Protein AF-A0A837FBS1-F1 (afdb_monomer_lite)

Radius of gyration: 16.3 Å; chains: 1; bounding box: 38×22×44 Å

Sequence (78 aa):
MPELTDFAISYCALTEHVLLHAKFTDTMASVPSWPSVQFPDQTICLSRRQAENLLHELKKAVDYIDAGIEHPSIKFID

Organism: NCBI:txid1296536

Structure (mmCIF, N/CA/C/O backbone):
data_AF-A0A837FBS1-F1
#
_entry.id   AF-A0A837FBS1-F1
#
loop_
_atom_site.group_PDB
_atom_site.id
_atom_site.type_symbol
_atom_site.label_atom_id
_atom_site.label_alt_id
_atom_site.label_comp_id
_atom_site.label_asym_id
_atom_site.label_entity_id
_atom_site.label_seq_id
_atom_site.pdbx_PDB_ins_code
_atom_site.Cartn_x
_atom_site.Cartn_y
_atom_site.Cartn_z
_atom_site.occupancy
_atom_site.B_iso_or_equiv
_atom_site.auth_seq_id
_atom_site.auth_comp_id
_atom_site.auth_asym_id
_atom_site.auth_atom_id
_atom_site.pdbx_PDB_model_num
ATOM 1 N N . MET A 1 1 ? 15.884 2.687 -9.361 1.00 80.94 1 MET A N 1
ATOM 2 C CA . MET A 1 1 ? 14.630 3.283 -8.827 1.00 80.94 1 MET A CA 1
ATOM 3 C C . MET A 1 1 ? 14.080 2.301 -7.807 1.00 80.94 1 MET A C 1
ATOM 5 O O . MET A 1 1 ? 14.240 1.114 -8.057 1.00 80.94 1 MET A O 1
ATOM 9 N N . PRO A 1 2 ? 13.506 2.726 -6.667 1.00 85.06 2 PRO A N 1
ATOM 10 C CA . PRO A 1 2 ? 12.901 1.771 -5.747 1.00 85.06 2 PRO A CA 1
ATOM 11 C C . PRO A 1 2 ? 11.672 1.138 -6.404 1.00 85.06 2 PRO A C 1
ATOM 13 O O . PRO A 1 2 ? 10.725 1.835 -6.761 1.00 85.06 2 PRO A O 1
ATOM 16 N N . GLU A 1 3 ? 11.696 -0.176 -6.562 1.00 88.56 3 GLU A N 1
ATOM 17 C CA . GLU A 1 3 ? 10.571 -0.985 -7.017 1.00 88.56 3 GLU A CA 1
ATOM 18 C C . GLU A 1 3 ? 10.019 -1.770 -5.835 1.00 88.56 3 GLU A C 1
ATOM 20 O O . GLU A 1 3 ? 10.777 -2.407 -5.102 1.00 88.56 3 GLU A O 1
ATOM 25 N N . LEU A 1 4 ? 8.703 -1.690 -5.628 1.00 90.62 4 LEU A N 1
ATOM 26 C CA . LEU A 1 4 ? 8.017 -2.437 -4.580 1.00 90.62 4 LEU A CA 1
ATOM 27 C C . LEU A 1 4 ? 8.058 -3.930 -4.927 1.00 90.62 4 LEU A C 1
ATOM 29 O O . LEU A 1 4 ? 7.489 -4.339 -5.934 1.00 90.62 4 LEU A O 1
ATOM 33 N N . THR A 1 5 ? 8.703 -4.741 -4.091 1.00 91.12 5 THR A N 1
ATOM 34 C CA . THR A 1 5 ? 8.835 -6.191 -4.319 1.00 91.12 5 THR A CA 1
ATOM 35 C C . THR A 1 5 ? 7.874 -7.017 -3.487 1.00 91.12 5 THR A C 1
ATOM 37 O O . THR A 1 5 ? 7.454 -8.092 -3.906 1.00 91.12 5 THR A O 1
ATOM 40 N N . ASP A 1 6 ? 7.547 -6.531 -2.296 1.00 92.81 6 ASP A N 1
ATOM 41 C CA . ASP A 1 6 ? 6.715 -7.232 -1.332 1.00 92.81 6 ASP A CA 1
ATOM 42 C C . ASP A 1 6 ? 6.020 -6.213 -0.429 1.00 92.81 6 ASP A C 1
ATOM 44 O O . ASP A 1 6 ? 6.559 -5.136 -0.144 1.00 92.81 6 ASP A O 1
ATOM 48 N N . PHE A 1 7 ? 4.825 -6.557 0.038 1.00 94.38 7 PHE A N 1
ATOM 49 C CA . PHE A 1 7 ? 4.143 -5.781 1.057 1.00 94.38 7 PHE A CA 1
ATOM 50 C C . PHE A 1 7 ? 3.294 -6.660 1.973 1.00 94.38 7 PHE A C 1
ATOM 52 O O . PHE A 1 7 ? 2.695 -7.649 1.558 1.00 94.38 7 PHE A O 1
ATOM 59 N N . ALA A 1 8 ? 3.201 -6.257 3.237 1.00 96.00 8 ALA A N 1
ATOM 60 C CA . ALA A 1 8 ? 2.357 -6.890 4.239 1.00 96.00 8 ALA A CA 1
ATOM 61 C C . ALA A 1 8 ? 1.486 -5.847 4.937 1.00 96.00 8 ALA A C 1
ATOM 63 O O . ALA A 1 8 ? 1.893 -4.700 5.127 1.00 96.00 8 ALA A O 1
ATOM 64 N N . ILE A 1 9 ? 0.286 -6.258 5.343 1.00 96.12 9 ILE A N 1
ATOM 65 C CA . ILE A 1 9 ? -0.675 -5.387 6.015 1.00 96.12 9 ILE A CA 1
ATOM 66 C C . ILE A 1 9 ? -1.004 -5.962 7.388 1.00 96.12 9 ILE A C 1
ATOM 68 O O . ILE A 1 9 ? -1.394 -7.121 7.508 1.00 96.12 9 ILE A O 1
ATOM 72 N N . SER A 1 10 ? -0.895 -5.119 8.410 1.00 96.62 10 SER A N 1
ATOM 73 C CA . SER A 1 10 ? -1.396 -5.381 9.761 1.00 96.62 10 SER A CA 1
ATOM 74 C C . SER A 1 10 ? -2.436 -4.326 10.139 1.00 96.62 10 SER A C 1
ATOM 76 O O . SER A 1 10 ? -2.456 -3.238 9.565 1.00 96.62 10 SER A O 1
ATOM 78 N N . TYR A 1 11 ? -3.310 -4.609 11.106 1.00 96.31 11 TYR A N 1
ATOM 79 C CA . TYR A 1 11 ? -4.328 -3.647 11.538 1.00 96.31 11 TYR A CA 1
ATOM 80 C C . TYR A 1 11 ? -4.605 -3.717 13.040 1.00 96.31 11 TYR A C 1
ATOM 82 O O . TYR A 1 11 ? -4.433 -4.752 13.681 1.00 96.31 11 TYR A O 1
ATOM 90 N N . CYS A 1 12 ? -5.072 -2.599 13.593 1.00 95.06 12 CYS A N 1
ATOM 91 C CA . CYS A 1 12 ? -5.521 -2.481 14.972 1.00 95.06 12 CYS A CA 1
ATOM 92 C C . CYS A 1 12 ? -6.911 -1.842 14.996 1.00 95.06 12 CYS A C 1
ATOM 94 O O . CYS A 1 12 ? -7.063 -0.657 14.705 1.00 95.06 12 CYS A O 1
ATOM 96 N N . ALA A 1 13 ? -7.930 -2.623 15.363 1.00 95.38 13 ALA A N 1
ATOM 97 C CA . ALA A 1 13 ? -9.304 -2.131 15.449 1.00 95.38 13 ALA A CA 1
ATOM 98 C C . ALA A 1 13 ? -9.496 -1.132 16.600 1.00 95.38 13 ALA A C 1
ATOM 100 O O . ALA A 1 13 ? -10.268 -0.193 16.463 1.00 95.38 13 ALA A O 1
ATOM 101 N N . LEU A 1 14 ? -8.766 -1.303 17.710 1.00 95.94 14 LEU A N 1
ATOM 102 C CA . LEU A 1 14 ? -8.881 -0.427 18.880 1.00 95.94 14 LEU A CA 1
ATOM 103 C C . LEU A 1 14 ? -8.443 1.007 18.574 1.00 95.94 14 LEU A C 1
ATOM 105 O O . LEU A 1 14 ? -9.053 1.955 19.055 1.00 95.94 14 LEU A O 1
ATOM 109 N N . THR A 1 15 ? -7.369 1.161 17.799 1.00 93.88 15 THR A N 1
ATOM 110 C CA . THR A 1 15 ? -6.847 2.477 17.423 1.00 93.88 15 THR A CA 1
ATOM 111 C C . THR A 1 15 ? -7.329 2.922 16.047 1.00 93.88 15 THR A C 1
ATOM 113 O O . THR A 1 15 ? -7.032 4.042 15.662 1.00 93.88 15 THR A O 1
ATOM 116 N N . GLU A 1 16 ? -8.040 2.073 15.303 1.00 97.00 16 GLU A N 1
ATOM 117 C CA . GLU A 1 16 ? -8.474 2.312 13.919 1.00 97.00 16 GLU A CA 1
ATOM 118 C C . GLU A 1 16 ? -7.321 2.626 12.949 1.00 97.00 16 GLU A C 1
ATOM 120 O O . GLU A 1 16 ? -7.423 3.512 12.098 1.00 97.00 16 GLU A O 1
ATOM 125 N N . HIS A 1 17 ? -6.212 1.891 13.067 1.00 97.75 17 HIS A N 1
ATOM 126 C CA . HIS A 1 17 ? -5.046 2.054 12.195 1.00 97.75 17 HIS A CA 1
ATOM 127 C C . HIS A 1 17 ? -4.732 0.798 11.381 1.00 97.75 17 HIS A C 1
ATOM 129 O O . HIS A 1 17 ? -4.947 -0.335 11.818 1.00 97.75 17 HIS A O 1
ATOM 135 N N . VAL A 1 18 ? -4.165 1.035 10.204 1.00 96.75 18 VAL A N 1
ATOM 136 C CA . VA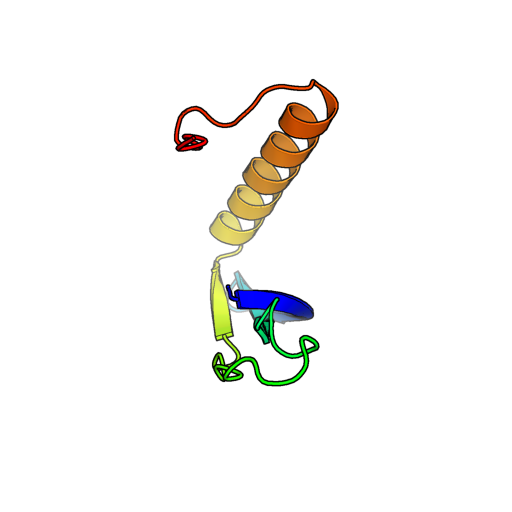L A 1 18 ? -3.594 0.056 9.285 1.00 96.75 18 VAL A CA 1
ATOM 137 C C . VAL A 1 18 ? -2.097 0.332 9.174 1.00 96.75 18 VAL A C 1
ATOM 139 O O . VAL A 1 18 ? -1.6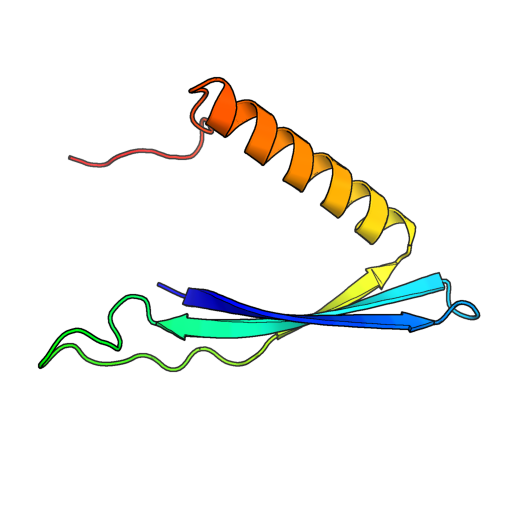76 1.474 9.012 1.00 96.75 18 VAL A O 1
ATOM 142 N N . LEU A 1 19 ? -1.292 -0.716 9.268 1.00 96.62 19 LEU A N 1
ATOM 143 C CA . LEU A 1 19 ? 0.148 -0.680 9.062 1.00 96.62 19 LEU A CA 1
ATOM 144 C C . LEU A 1 19 ? 0.453 -1.354 7.727 1.00 96.62 19 LEU A C 1
ATOM 146 O O . LEU A 1 19 ? 0.144 -2.531 7.549 1.00 96.62 19 LEU A O 1
ATOM 150 N N . LEU A 1 20 ? 1.050 -0.606 6.805 1.00 95.88 20 LEU A N 1
ATOM 151 C CA . LEU A 1 20 ? 1.583 -1.107 5.545 1.00 95.88 20 LEU A CA 1
ATOM 152 C C . LEU A 1 20 ? 3.095 -1.256 5.684 1.00 95.88 20 LEU A C 1
ATOM 154 O O . LEU A 1 20 ? 3.803 -0.269 5.868 1.00 95.88 20 LEU A O 1
ATOM 158 N N . HIS A 1 21 ? 3.582 -2.481 5.579 1.00 95.69 21 HIS A N 1
ATOM 159 C CA . HIS A 1 21 ? 5.001 -2.791 5.503 1.00 95.69 21 HIS A CA 1
ATOM 160 C C . HIS A 1 21 ? 5.347 -3.005 4.034 1.00 95.69 21 HIS A C 1
ATOM 162 O O . HIS A 1 21 ? 4.778 -3.893 3.413 1.00 95.69 21 HIS A O 1
ATOM 168 N N . ALA A 1 22 ? 6.239 -2.195 3.481 1.00 95.38 22 ALA A N 1
ATOM 169 C CA . ALA A 1 22 ? 6.630 -2.213 2.079 1.00 95.38 22 ALA A CA 1
ATOM 170 C C . ALA A 1 22 ? 8.133 -2.472 1.962 1.00 95.38 22 ALA A C 1
ATOM 172 O O . ALA A 1 22 ? 8.932 -1.806 2.626 1.00 95.38 22 ALA A O 1
ATOM 173 N N . LYS A 1 23 ? 8.504 -3.425 1.108 1.00 93.38 23 LYS A N 1
ATOM 174 C CA . LYS A 1 23 ? 9.896 -3.742 0.789 1.00 93.38 23 LYS A CA 1
ATOM 175 C C . LYS A 1 23 ? 10.224 -3.298 -0.618 1.00 93.38 23 LYS A C 1
ATOM 177 O O . LYS A 1 23 ? 9.408 -3.446 -1.529 1.00 93.38 23 LYS A O 1
ATOM 182 N N . PHE A 1 24 ? 11.436 -2.791 -0.790 1.00 91.50 24 PHE A N 1
ATOM 183 C CA . PHE A 1 24 ? 11.881 -2.249 -2.062 1.00 91.50 24 PHE A CA 1
ATOM 184 C C . PHE A 1 24 ? 13.175 -2.904 -2.518 1.00 91.50 24 PHE A C 1
ATOM 186 O O . PHE A 1 24 ? 14.060 -3.197 -1.719 1.00 91.50 24 PHE A O 1
ATOM 193 N N . THR A 1 25 ? 13.301 -3.083 -3.827 1.00 89.06 25 THR A N 1
ATOM 194 C CA . THR A 1 25 ? 14.578 -3.379 -4.475 1.00 89.06 25 THR A CA 1
ATOM 195 C C . THR A 1 25 ? 14.945 -2.259 -5.434 1.00 89.06 25 THR A C 1
ATOM 197 O O . THR A 1 25 ? 14.102 -1.447 -5.814 1.00 89.06 25 THR A O 1
ATOM 200 N N . ASP A 1 26 ? 16.206 -2.200 -5.839 1.00 85.06 26 ASP A N 1
ATOM 201 C CA . ASP A 1 26 ? 16.589 -1.361 -6.966 1.00 85.06 26 ASP A CA 1
ATOM 202 C C . ASP A 1 26 ? 16.227 -2.063 -8.273 1.00 85.06 26 ASP A C 1
ATOM 204 O O . ASP A 1 26 ? 16.687 -3.177 -8.524 1.00 85.06 26 ASP A O 1
ATOM 208 N N . THR A 1 27 ? 15.454 -1.392 -9.128 1.00 83.56 27 THR A N 1
ATOM 209 C CA . THR A 1 27 ? 15.118 -1.857 -10.486 1.00 83.56 27 THR A CA 1
ATOM 210 C C . THR A 1 27 ? 16.344 -2.297 -11.290 1.00 83.56 27 THR A C 1
ATOM 212 O O . THR A 1 27 ? 16.237 -3.139 -12.174 1.00 83.56 27 THR A O 1
ATOM 215 N N . MET A 1 28 ? 17.516 -1.714 -11.011 1.00 83.38 28 MET A N 1
ATOM 216 C CA . MET A 1 28 ? 18.764 -2.020 -11.718 1.00 83.38 28 MET A CA 1
ATOM 217 C C . MET A 1 28 ? 19.655 -3.038 -10.987 1.00 83.38 28 MET A C 1
ATOM 219 O O . MET A 1 28 ? 20.743 -3.341 -11.468 1.00 83.38 28 MET A O 1
ATOM 223 N N . ALA A 1 29 ? 19.215 -3.603 -9.854 1.00 77.94 29 ALA A N 1
ATOM 224 C CA . ALA A 1 29 ? 20.012 -4.547 -9.061 1.00 77.94 29 ALA A CA 1
ATOM 225 C C . ALA A 1 29 ? 20.369 -5.842 -9.813 1.00 77.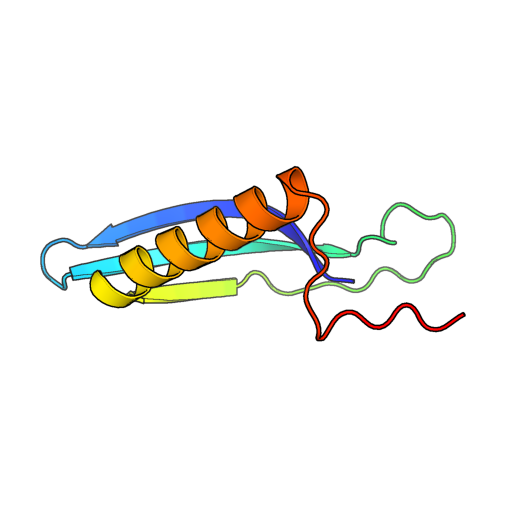94 29 ALA A C 1
ATOM 227 O O . ALA A 1 29 ? 21.342 -6.505 -9.462 1.00 77.94 29 ALA A O 1
ATOM 228 N N . SER A 1 30 ? 19.591 -6.218 -10.831 1.00 76.50 30 SER A N 1
ATOM 229 C CA . SER A 1 30 ? 19.829 -7.405 -11.660 1.00 76.50 30 SER A CA 1
ATOM 230 C C . SER A 1 30 ? 20.739 -7.145 -12.869 1.00 76.50 30 SER A C 1
ATOM 232 O O . SER A 1 30 ? 21.110 -8.095 -13.561 1.00 76.50 30 SER A O 1
ATOM 234 N N . VAL A 1 31 ? 21.116 -5.887 -13.136 1.00 82.75 31 VAL A N 1
ATOM 235 C CA . VAL A 1 31 ? 21.946 -5.509 -14.288 1.00 82.75 31 VAL A CA 1
ATOM 236 C C . VAL A 1 31 ? 23.431 -5.713 -13.952 1.00 82.75 31 VAL A C 1
ATOM 238 O O . VAL A 1 31 ? 23.940 -5.086 -13.019 1.00 82.75 31 VAL A O 1
ATOM 241 N N . PRO A 1 32 ? 24.168 -6.550 -14.709 1.00 80.19 32 PRO A N 1
ATOM 242 C CA . PRO A 1 32 ? 25.592 -6.766 -14.473 1.00 80.19 32 PRO A CA 1
ATOM 243 C C . PRO A 1 32 ? 26.385 -5.454 -14.515 1.00 80.19 32 PRO A C 1
ATOM 245 O O . PRO A 1 32 ? 26.205 -4.642 -15.421 1.00 80.19 32 PRO A O 1
ATOM 248 N N . SER A 1 33 ? 27.293 -5.270 -13.554 1.00 83.62 33 SER A N 1
ATOM 249 C CA . SER A 1 33 ? 28.151 -4.079 -13.415 1.00 83.62 33 SER A CA 1
ATOM 250 C C . SER A 1 33 ? 27.425 -2.767 -13.082 1.00 83.62 33 SER A C 1
ATOM 252 O O . SER A 1 33 ? 28.081 -1.725 -13.016 1.00 83.62 33 SER A O 1
ATOM 254 N N . TRP A 1 34 ? 26.111 -2.790 -12.830 1.00 81.56 34 TRP A N 1
ATOM 255 C CA . TRP A 1 34 ? 25.392 -1.625 -12.321 1.00 81.56 34 TRP A CA 1
ATOM 256 C C . TRP A 1 34 ? 25.520 -1.539 -10.792 1.00 81.56 34 TRP A C 1
ATOM 258 O O . TRP A 1 34 ? 25.374 -2.557 -10.110 1.00 81.56 34 TRP A O 1
ATOM 268 N N . PRO A 1 35 ? 25.798 -0.358 -10.213 1.00 77.88 35 PRO A N 1
ATOM 269 C CA . PRO A 1 35 ? 25.847 -0.214 -8.765 1.00 77.88 35 PRO A CA 1
ATOM 270 C C . PRO A 1 35 ? 24.445 -0.408 -8.176 1.00 77.88 35 PRO A C 1
ATOM 272 O O . PRO A 1 35 ? 23.542 0.383 -8.441 1.00 77.88 35 PRO A O 1
ATOM 275 N N . SER A 1 36 ? 24.260 -1.450 -7.366 1.00 78.25 36 SER A N 1
ATOM 276 C CA . SER A 1 36 ? 22.998 -1.687 -6.663 1.00 78.25 36 SER A CA 1
ATOM 277 C C . SER A 1 36 ? 22.842 -0.707 -5.500 1.00 78.25 36 SER A C 1
ATOM 279 O O . SER A 1 36 ? 23.700 -0.668 -4.611 1.00 78.25 36 SER A O 1
ATOM 281 N N . VAL A 1 37 ? 21.737 0.035 -5.457 1.00 84.94 37 VAL A N 1
ATOM 282 C CA . VAL A 1 37 ? 21.380 0.866 -4.300 1.00 84.94 37 VAL A CA 1
ATOM 283 C C . VAL A 1 37 ? 20.469 0.076 -3.361 1.00 84.94 37 VAL A C 1
ATOM 285 O O . VAL A 1 37 ? 19.488 -0.519 -3.792 1.00 84.94 37 VAL A O 1
ATOM 288 N N . GLN A 1 38 ? 20.768 0.066 -2.059 1.00 81.69 38 GLN A N 1
ATOM 289 C CA . GLN A 1 38 ? 19.833 -0.485 -1.075 1.00 81.69 38 GLN A CA 1
ATOM 290 C C . GLN A 1 38 ? 18.791 0.564 -0.698 1.00 81.69 38 GLN A C 1
ATOM 292 O O . GLN A 1 38 ? 19.134 1.682 -0.308 1.00 81.69 38 GLN A O 1
ATOM 297 N N . PHE A 1 39 ? 17.520 0.182 -0.779 1.00 86.00 39 PHE A N 1
ATOM 298 C CA . PHE A 1 39 ? 16.406 0.982 -0.291 1.00 86.00 39 PHE A CA 1
ATOM 299 C C . PHE A 1 39 ? 15.916 0.390 1.033 1.00 86.00 39 PHE A C 1
ATOM 301 O O . PHE A 1 39 ? 15.703 -0.819 1.103 1.00 86.00 39 PHE A O 1
ATOM 308 N N . PRO A 1 40 ? 15.767 1.197 2.096 1.00 88.25 40 PRO A N 1
ATOM 309 C CA . PRO A 1 40 ? 15.269 0.690 3.364 1.00 88.25 40 PRO A CA 1
ATOM 310 C C . PRO A 1 40 ? 13.792 0.309 3.247 1.00 88.25 40 PRO A C 1
ATOM 312 O O . PRO A 1 40 ? 13.003 1.036 2.635 1.00 88.25 40 PRO A O 1
ATOM 315 N N . ASP A 1 41 ? 13.420 -0.794 3.895 1.00 90.50 41 ASP A N 1
ATOM 316 C CA . ASP A 1 41 ? 12.020 -1.168 4.083 1.00 90.50 41 ASP A CA 1
ATOM 317 C C . ASP A 1 41 ? 11.267 -0.038 4.792 1.00 90.50 41 ASP A C 1
ATOM 319 O O . ASP A 1 41 ? 11.767 0.587 5.734 1.00 90.50 41 ASP A O 1
ATOM 323 N N . GLN A 1 42 ? 10.042 0.223 4.347 1.00 92.69 42 GLN A N 1
ATOM 324 C CA . GLN A 1 42 ? 9.205 1.277 4.902 1.00 92.69 42 GLN A CA 1
ATOM 325 C C . GLN A 1 42 ? 8.014 0.676 5.633 1.00 92.69 42 GLN A C 1
ATOM 327 O O . GLN A 1 42 ? 7.340 -0.219 5.134 1.00 92.69 42 GLN A O 1
ATOM 332 N N . THR A 1 43 ? 7.728 1.195 6.825 1.00 94.31 43 THR A N 1
ATOM 333 C CA . THR A 1 43 ? 6.470 0.924 7.523 1.00 94.31 43 THR A CA 1
ATOM 334 C C . THR A 1 43 ? 5.675 2.212 7.610 1.00 94.31 43 THR A C 1
ATOM 336 O O . THR A 1 43 ? 6.136 3.200 8.178 1.00 94.31 43 THR A O 1
ATOM 339 N N . ILE A 1 44 ? 4.474 2.193 7.044 1.00 94.88 44 ILE A N 1
ATOM 340 C CA . ILE A 1 44 ? 3.580 3.340 6.958 1.00 94.88 44 ILE A CA 1
ATOM 341 C C . ILE A 1 44 ? 2.364 3.055 7.836 1.00 94.88 44 ILE A C 1
ATOM 343 O O . ILE A 1 44 ? 1.664 2.063 7.640 1.00 94.88 44 ILE A O 1
ATOM 347 N N . CYS A 1 45 ? 2.112 3.931 8.806 1.00 96.38 45 CYS A N 1
ATOM 348 C CA . CYS A 1 45 ? 0.910 3.890 9.631 1.00 96.38 45 CYS A CA 1
ATOM 349 C C . CYS A 1 45 ? -0.152 4.814 9.037 1.00 96.38 45 CYS A C 1
ATOM 351 O O . CYS A 1 45 ? 0.086 6.006 8.842 1.00 96.38 45 CYS A O 1
ATOM 353 N N . LEU A 1 46 ? -1.322 4.258 8.753 1.00 96.88 46 LEU A N 1
ATOM 354 C CA . LEU A 1 46 ? -2.459 4.952 8.173 1.00 96.88 46 LEU A CA 1
ATOM 355 C C . LEU A 1 46 ? -3.626 4.838 9.146 1.00 96.88 46 LEU A C 1
ATOM 357 O O . LEU A 1 46 ? -3.953 3.745 9.602 1.00 96.88 46 LEU A O 1
ATOM 361 N N . SER A 1 47 ? -4.307 5.942 9.431 1.00 97.62 47 SER A N 1
ATOM 362 C CA . SER A 1 47 ? -5.661 5.846 9.985 1.00 97.62 47 SER A CA 1
ATOM 363 C C . SER A 1 47 ? -6.573 5.116 8.996 1.00 97.62 47 SER A C 1
ATOM 365 O O . SER A 1 47 ? -6.335 5.142 7.783 1.00 97.62 47 SER A O 1
ATOM 367 N N . ARG A 1 48 ? -7.666 4.524 9.482 1.00 96.56 48 ARG A N 1
ATOM 368 C CA . ARG A 1 48 ? -8.686 3.885 8.639 1.00 96.56 48 ARG A CA 1
ATOM 369 C C . ARG A 1 48 ? -9.094 4.768 7.450 1.00 96.56 48 ARG A C 1
ATOM 371 O O . ARG A 1 48 ? -9.106 4.300 6.317 1.00 96.56 48 ARG A O 1
ATOM 378 N N . ARG A 1 49 ? -9.347 6.061 7.691 1.00 97.25 49 ARG A N 1
ATOM 379 C CA . ARG A 1 49 ? -9.725 7.023 6.641 1.00 97.25 49 ARG A CA 1
ATOM 380 C C . ARG A 1 49 ? -8.629 7.211 5.589 1.00 97.25 49 ARG A C 1
ATOM 382 O O . ARG A 1 49 ? -8.919 7.319 4.403 1.00 97.25 49 ARG A O 1
ATOM 389 N N . GLN A 1 50 ? -7.365 7.276 6.009 1.00 97.62 50 GLN A N 1
ATOM 390 C CA . GLN A 1 50 ? -6.242 7.381 5.072 1.00 97.62 50 GLN A CA 1
ATOM 391 C C . GLN A 1 50 ? -6.086 6.107 4.241 1.00 97.62 50 GLN A C 1
ATOM 393 O O . GLN A 1 50 ? -5.803 6.210 3.052 1.00 97.62 50 GLN A O 1
ATOM 398 N N . ALA A 1 51 ? -6.310 4.932 4.834 1.00 96.25 51 ALA A N 1
ATOM 399 C CA . ALA A 1 51 ? -6.284 3.666 4.110 1.00 96.25 51 ALA A CA 1
ATOM 400 C C . ALA A 1 51 ? -7.410 3.575 3.060 1.00 96.25 51 ALA A C 1
ATOM 402 O O . ALA A 1 51 ? -7.157 3.169 1.929 1.00 96.25 51 ALA A O 1
ATOM 403 N N . GLU A 1 52 ? -8.628 4.015 3.395 1.00 97.38 52 GLU A N 1
ATOM 404 C CA . GLU A 1 52 ? -9.753 4.083 2.447 1.00 97.38 52 GLU A CA 1
ATOM 405 C C . GLU A 1 52 ? -9.460 5.043 1.280 1.00 97.38 52 GLU A C 1
ATOM 407 O O . GLU A 1 52 ? -9.658 4.685 0.117 1.00 97.38 52 GLU A O 1
ATOM 412 N N . ASN A 1 53 ? -8.915 6.230 1.568 1.00 97.50 53 ASN A N 1
ATOM 413 C CA . ASN A 1 53 ? -8.511 7.183 0.530 1.00 97.50 53 ASN A CA 1
ATOM 414 C C . ASN A 1 53 ? -7.380 6.637 -0.353 1.00 97.50 53 ASN A C 1
ATOM 416 O O . ASN A 1 53 ? -7.414 6.818 -1.568 1.00 97.50 53 ASN A O 1
ATOM 420 N N . LEU A 1 54 ? -6.392 5.960 0.243 1.00 95.44 54 LEU A N 1
ATOM 421 C CA . LEU A 1 54 ? -5.297 5.335 -0.497 1.00 95.44 54 LEU A CA 1
ATOM 422 C C . LEU A 1 54 ? -5.829 4.285 -1.476 1.00 95.44 54 LEU A C 1
ATOM 424 O O . LEU A 1 54 ? -5.446 4.293 -2.642 1.00 95.44 54 LEU A O 1
ATOM 428 N N . LEU A 1 55 ? -6.745 3.419 -1.030 1.00 96.19 55 LEU A N 1
ATOM 429 C CA . LEU A 1 55 ? -7.381 2.422 -1.891 1.00 96.19 55 LEU A CA 1
ATOM 430 C C . LEU A 1 55 ? -8.133 3.076 -3.059 1.00 96.19 55 LEU A C 1
ATOM 432 O O . LEU A 1 55 ? -8.051 2.594 -4.188 1.00 96.19 55 LEU A O 1
ATOM 436 N N . HIS A 1 56 ? -8.851 4.171 -2.795 1.00 97.50 56 HIS A N 1
ATOM 437 C CA . HIS A 1 56 ? -9.588 4.901 -3.823 1.00 97.50 56 HIS A CA 1
ATOM 438 C C . HIS A 1 56 ? -8.662 5.486 -4.898 1.00 97.50 56 HIS A C 1
ATOM 440 O O . HIS A 1 56 ? -8.883 5.246 -6.085 1.00 97.50 56 HIS A O 1
ATOM 446 N N . GLU A 1 57 ? -7.612 6.211 -4.501 1.00 96.81 57 GLU A N 1
ATOM 447 C CA . GLU A 1 57 ? -6.676 6.816 -5.456 1.00 96.81 57 GLU A CA 1
ATOM 448 C C . GLU A 1 57 ? -5.856 5.759 -6.209 1.00 96.81 57 GLU A C 1
ATOM 450 O O . GLU A 1 57 ? -5.641 5.908 -7.411 1.00 96.81 57 GLU A O 1
ATOM 455 N N . LEU A 1 58 ? -5.462 4.658 -5.554 1.00 95.25 58 LEU A N 1
ATOM 456 C CA . LEU A 1 58 ? -4.787 3.544 -6.229 1.00 95.25 58 LEU A CA 1
ATOM 457 C C . LEU A 1 58 ? -5.676 2.917 -7.302 1.00 95.25 58 LEU A C 1
ATOM 459 O O . LEU A 1 58 ? -5.228 2.719 -8.427 1.00 95.25 58 LEU A O 1
ATOM 463 N N . LYS A 1 59 ? -6.946 2.644 -6.980 1.00 96.81 59 LYS A N 1
ATOM 464 C CA . LYS A 1 59 ? -7.891 2.092 -7.955 1.00 96.81 59 LYS A CA 1
ATOM 465 C C . LYS A 1 59 ? -8.089 3.036 -9.138 1.00 96.81 59 LYS A C 1
ATOM 467 O O . LYS A 1 59 ? -8.012 2.606 -10.280 1.00 96.81 59 LYS A O 1
ATOM 472 N N . LYS A 1 60 ? -8.282 4.324 -8.865 1.00 95.75 60 LYS A N 1
ATOM 473 C CA . LYS A 1 60 ? -8.431 5.347 -9.901 1.00 95.75 60 LYS A CA 1
ATOM 474 C C . LYS A 1 60 ? -7.208 5.430 -10.817 1.00 95.75 60 LYS A C 1
ATOM 476 O O . LYS A 1 60 ? -7.370 5.593 -12.021 1.00 95.75 60 LYS A O 1
ATOM 481 N N . ALA A 1 61 ? -5.997 5.313 -10.269 1.00 95.69 61 ALA A N 1
ATOM 482 C CA . ALA A 1 61 ? -4.776 5.293 -11.068 1.00 95.69 61 ALA A CA 1
ATOM 483 C C . ALA A 1 61 ? -4.718 4.069 -11.998 1.00 95.69 61 ALA A C 1
ATOM 485 O O . ALA A 1 61 ? -4.357 4.218 -13.161 1.00 95.69 61 ALA A O 1
ATOM 486 N N . VAL A 1 62 ? -5.129 2.889 -11.518 1.00 96.12 62 VAL A N 1
ATOM 487 C CA . VAL A 1 62 ? -5.251 1.677 -12.351 1.00 96.12 62 VAL A CA 1
ATOM 488 C C . VAL A 1 62 ? -6.284 1.880 -13.460 1.00 96.12 62 VAL A C 1
ATOM 490 O O . VAL A 1 62 ? -5.963 1.666 -14.623 1.00 96.12 62 VAL A O 1
ATOM 493 N N . ASP A 1 63 ? -7.474 2.386 -13.125 1.00 96.94 63 ASP A N 1
ATOM 494 C CA . ASP A 1 63 ? -8.531 2.653 -14.108 1.00 96.94 63 ASP A CA 1
ATOM 495 C C . ASP A 1 63 ? -8.057 3.642 -15.199 1.00 96.94 63 ASP A C 1
ATOM 497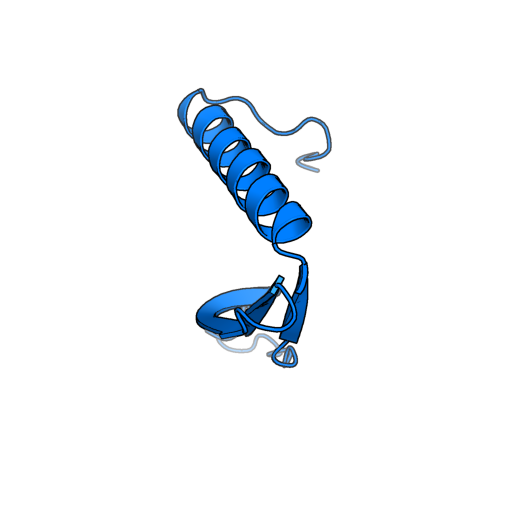 O O . ASP A 1 63 ? -8.417 3.515 -16.369 1.00 96.94 63 ASP A O 1
ATOM 501 N N . TYR A 1 64 ? -7.231 4.632 -14.837 1.00 96.00 64 TYR A N 1
ATOM 502 C CA . TYR A 1 64 ? -6.637 5.572 -15.792 1.00 96.00 64 TYR A CA 1
ATOM 503 C C . TYR A 1 64 ? -5.594 4.910 -16.694 1.00 96.00 64 TYR A C 1
ATOM 505 O O . TYR A 1 64 ? -5.617 5.156 -17.899 1.00 96.00 64 TYR A O 1
ATOM 513 N N . ILE A 1 65 ? -4.733 4.047 -16.147 1.00 94.50 65 ILE A N 1
ATOM 514 C CA . ILE A 1 65 ? -3.769 3.263 -16.935 1.00 94.50 65 ILE A CA 1
ATOM 515 C C . ILE A 1 65 ? -4.509 2.377 -17.944 1.00 94.50 65 ILE A C 1
ATOM 517 O O . ILE A 1 65 ? -4.175 2.395 -19.128 1.00 94.50 65 ILE A O 1
ATOM 521 N N . ASP A 1 66 ? -5.557 1.675 -17.510 1.00 95.19 66 ASP A N 1
ATOM 522 C CA . ASP A 1 66 ? -6.374 0.811 -18.373 1.00 95.19 66 ASP A CA 1
ATOM 523 C C . ASP A 1 66 ? -7.099 1.604 -19.474 1.00 95.19 66 ASP A C 1
ATOM 525 O O . ASP A 1 66 ? -7.310 1.107 -20.583 1.00 95.19 66 ASP A O 1
ATOM 529 N N . ALA A 1 67 ? -7.447 2.863 -19.196 1.00 95.56 67 ALA A N 1
ATOM 530 C CA . ALA A 1 67 ? -8.020 3.794 -20.164 1.00 95.56 67 ALA A CA 1
ATOM 531 C C . ALA A 1 67 ? -6.975 4.476 -21.074 1.00 95.56 67 ALA A C 1
ATOM 533 O O . ALA A 1 67 ? -7.354 5.268 -21.940 1.00 95.56 67 ALA A O 1
ATOM 534 N N . GLY A 1 68 ? -5.676 4.208 -20.890 1.00 93.50 68 GLY A N 1
ATOM 535 C CA . GLY A 1 68 ? -4.589 4.858 -21.631 1.00 93.50 68 GLY A CA 1
ATOM 536 C C . GLY A 1 68 ? -4.400 6.340 -21.284 1.00 93.50 68 GLY A C 1
ATOM 537 O O . GLY A 1 68 ? -3.912 7.113 -22.108 1.00 93.50 68 GLY A O 1
ATOM 538 N N . ILE A 1 69 ? -4.826 6.759 -20.090 1.00 91.62 69 ILE A N 1
ATOM 539 C CA . ILE A 1 69 ? -4.701 8.129 -19.593 1.00 91.62 69 ILE A CA 1
ATOM 540 C C . ILE A 1 69 ? -3.430 8.230 -18.748 1.00 91.62 69 ILE A C 1
ATOM 542 O O . ILE A 1 69 ? -3.376 7.759 -17.613 1.00 91.62 69 ILE A O 1
ATOM 546 N N . GLU A 1 70 ? -2.419 8.904 -19.288 1.00 89.38 70 GLU A N 1
ATOM 547 C CA . GLU A 1 70 ? -1.188 9.216 -18.561 1.00 89.38 70 GLU A CA 1
ATOM 548 C C . GLU A 1 70 ? -1.422 10.275 -17.479 1.00 89.38 70 GLU A C 1
ATOM 550 O O . GLU A 1 70 ? -2.197 11.226 -17.646 1.00 89.38 70 GLU A O 1
ATOM 555 N N . HIS A 1 71 ? -0.712 10.148 -16.358 1.00 86.44 71 HIS A N 1
ATOM 556 C CA . HIS A 1 71 ? -0.796 11.155 -15.308 1.00 86.44 71 HIS A CA 1
ATOM 557 C C . HIS A 1 71 ? -0.109 12.460 -15.770 1.00 86.44 71 HIS A C 1
ATOM 559 O O . HIS A 1 71 ? 1.039 12.409 -16.208 1.00 86.44 71 HIS A O 1
ATOM 565 N N . PRO A 1 72 ? -0.713 13.656 -15.608 1.00 83.69 72 PRO A N 1
ATOM 566 C CA . PRO A 1 72 ? -0.173 14.915 -16.151 1.00 83.69 72 PRO A CA 1
ATOM 567 C C . PRO A 1 72 ? 1.225 15.311 -15.651 1.00 83.69 72 PRO A C 1
ATOM 569 O O . PRO A 1 72 ? 1.891 16.156 -16.249 1.00 83.69 72 PRO A O 1
ATOM 572 N N . SER A 1 73 ? 1.658 14.758 -14.515 1.00 83.25 73 SER A N 1
ATOM 573 C CA . SER A 1 73 ? 3.000 14.990 -13.968 1.00 83.25 73 SER A CA 1
ATOM 574 C C . SER A 1 73 ? 4.072 14.083 -14.572 1.00 8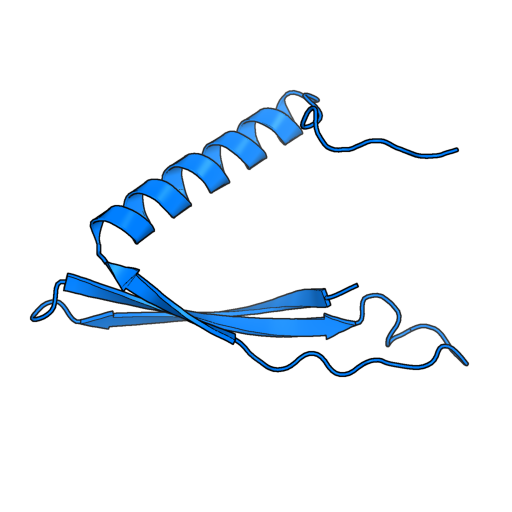3.25 73 SER A C 1
ATOM 576 O O . SER A 1 73 ? 5.255 14.345 -14.356 1.00 83.25 73 SER A O 1
ATOM 578 N N . ILE A 1 74 ? 3.688 13.022 -15.285 1.00 72.38 74 ILE A N 1
ATOM 579 C CA . ILE A 1 74 ? 4.619 12.163 -16.009 1.00 72.38 74 ILE A CA 1
ATOM 580 C C . ILE A 1 74 ? 5.021 12.924 -17.270 1.00 72.38 74 ILE A C 1
ATOM 582 O O . ILE A 1 74 ? 4.228 13.137 -18.183 1.00 72.38 74 ILE A O 1
ATOM 586 N N . LYS A 1 75 ? 6.269 13.389 -17.287 1.00 65.75 75 LYS A N 1
ATOM 587 C CA . LYS A 1 75 ? 6.908 13.942 -18.478 1.00 65.75 75 LYS A CA 1
ATOM 588 C C . LYS A 1 75 ? 7.925 12.919 -18.946 1.00 65.75 75 LYS A C 1
ATOM 590 O O . LYS A 1 75 ? 8.934 12.721 -18.272 1.00 65.75 75 LYS A O 1
ATOM 595 N N . PHE A 1 76 ? 7.664 12.282 -20.080 1.00 57.47 76 PHE A N 1
ATOM 596 C CA . PHE A 1 76 ? 8.715 11.577 -20.798 1.00 57.47 76 PHE A CA 1
ATOM 597 C C . PHE A 1 76 ? 9.664 12.651 -21.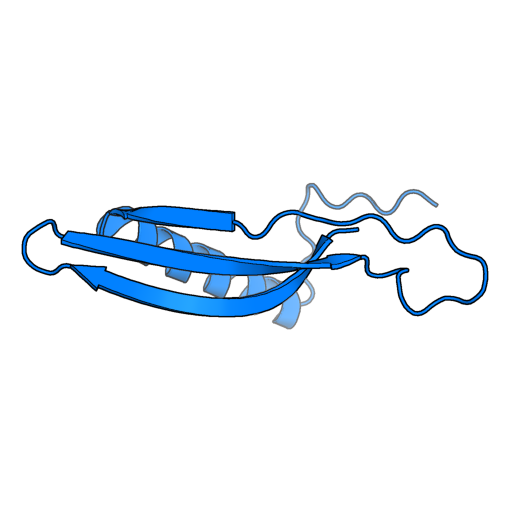333 1.00 57.47 76 PHE A C 1
ATOM 599 O O . PHE A 1 76 ? 9.266 13.492 -22.139 1.00 57.47 76 PHE A O 1
ATOM 606 N N . ILE A 1 77 ? 10.868 12.712 -20.770 1.00 50.78 77 ILE A N 1
ATOM 607 C CA . ILE A 1 77 ? 11.950 13.525 -21.319 1.00 50.78 77 ILE A CA 1
ATOM 608 C C . ILE A 1 77 ? 12.619 12.627 -22.360 1.00 50.78 77 ILE A C 1
ATOM 610 O O . ILE A 1 77 ? 13.043 11.527 -22.004 1.00 50.78 77 ILE A O 1
ATOM 614 N N . ASP A 1 78 ? 12.607 13.072 -23.615 1.00 41.59 78 ASP A N 1
ATOM 615 C CA . ASP A 1 78 ? 13.304 12.443 -24.748 1.00 41.59 78 ASP A CA 1
ATOM 616 C C . ASP A 1 78 ? 14.833 12.563 -24.584 1.00 41.59 78 ASP A C 1
ATOM 618 O O . ASP A 1 78 ? 15.286 13.632 -24.098 1.00 41.59 78 ASP A O 1
#

pLDDT: mean 89.42, std 10.59, range [41.59, 97.75]

Foldseek 3Di:
DWDWDDWDWDDDPVQQKIKIWTATFPPCPPPPPDDTDHDDIDIDIDHNVRVVVVVVVVVVVVVCVVVVHDDPPDDDDD

Secondary structure (DSSP, 8-state):
-EEEEEEEEEEETTTTEEEEEEEEEETTTTSTTPPPPPPPPEEEEEEHHHHHHHHHHHHHHHHHHHTT---TT-----